Protein AF-A0A4Y3I2M3-F1 (afdb_monomer_lite)

pLDDT: mean 86.1, std 18.56, range [32.72, 97.88]

InterPro domains:
  IPR000917 Sulfatase, N-terminal [PF00884] (67-174)
  IPR017850 Alkaline-phosphatase-like, core domain superfamily [G3DSA:3.40.720.10] (65-179)
  IPR017850 Alkaline-phosphatase-like, core domain superfamily [SSF53649] (65-177)
  IPR024607 Sulfatase, conserved site [PS00149] (162-172)
  IPR024607 Sulfatase, conserved site [PS00523] (115-127)
  IPR050738 Sulfatase enzyme [PTHR42693] (57-174)

Radius of gyration: 24.12 Å; chains: 1; bounding box: 57×53×76 Å

Foldseek 3Di:
DDDDDDDDDDDDDPPPPDPPPPDDDPDDDDPVVVVVCVVCVVVVVVVVVVVVVVQVVVCVVVVNDGDDDDDDDDPPDDPLCFQDVVSVVVVVHDHPPSVVVSVVDPDDPDDDAQPDDQQRLLCQFQVDRVVVQVRNDFADPARVAFGAPPRHTPQNVCVVVVDDDDDDDDDRRDDDPHD

Organism: NCBI:txid1219070

Sequence (179 aa):
MLYQKQFTTGLIGMALAIPTLVVAKPIVQDAQYNILKVQHEEEWSKADKDLDKKLAEFKASNGGKAPNFLYILIDDIGFGDVGIPELNAVRGYKTPNINQFADEGMRMARMYTEPSCTPTRVAMMTGRHPVRNGMGDTAVDIAGFGLAAEEVTLAEIMSQAGYATTHIGKWHMGDIEEA

Secondary structure (DSSP, 8-state):
-----------------------PPPP---HHHHHHHHHHHHHHHHHHHHHHHHHHHHHHHTTTPPPP----PPTTPPTTSSS-HHHHHHHT---HHHHHHHHHS---SS----SSHHHHHHHHHHSS-GGGTT--SPP-SS-S-BS-TTSPPHHHHHHHTT------S---SBSSS--

Structure (mmCIF, N/CA/C/O backbone):
data_AF-A0A4Y3I2M3-F1
#
_entry.id   AF-A0A4Y3I2M3-F1
#
loop_
_atom_site.group_PDB
_atom_site.id
_atom_site.type_symbol
_atom_site.label_atom_id
_atom_site.label_alt_id
_atom_site.label_comp_id
_atom_site.label_asym_id
_atom_site.label_entity_id
_atom_site.label_seq_id
_atom_site.pdbx_PDB_ins_code
_atom_site.Cartn_x
_atom_site.Cartn_y
_atom_site.Cartn_z
_atom_site.occupancy
_atom_site.B_iso_or_equiv
_atom_site.auth_seq_id
_atom_site.auth_comp_id
_atom_site.auth_asym_id
_atom_site.auth_atom_id
_atom_site.pdbx_PDB_model_num
ATOM 1 N N . MET A 1 1 ? -29.227 -15.855 -49.088 1.00 38.66 1 MET A N 1
ATOM 2 C CA . MET A 1 1 ? -28.832 -17.262 -48.874 1.00 38.66 1 MET A CA 1
ATOM 3 C C . MET A 1 1 ? -29.297 -17.634 -47.473 1.00 38.66 1 MET A C 1
ATOM 5 O O . MET A 1 1 ? -28.732 -17.159 -46.500 1.00 38.66 1 MET A O 1
ATOM 9 N N . LEU A 1 2 ? -30.453 -18.294 -47.400 1.00 33.47 2 LEU A N 1
ATOM 10 C CA . LEU A 1 2 ? -31.186 -18.610 -46.171 1.00 33.47 2 LEU A CA 1
ATOM 11 C C . LEU A 1 2 ? -30.525 -19.803 -45.476 1.00 33.47 2 LEU A C 1
ATOM 13 O O . LEU A 1 2 ? -30.343 -20.839 -46.109 1.00 33.47 2 LEU A O 1
ATOM 17 N N . TYR A 1 3 ? -30.207 -19.675 -44.189 1.00 32.72 3 TYR A N 1
ATOM 18 C CA . TYR A 1 3 ? -29.807 -20.806 -43.358 1.00 32.72 3 TYR A CA 1
ATOM 19 C C . TYR A 1 3 ? -30.765 -20.907 -42.171 1.00 32.72 3 TYR A C 1
ATOM 21 O O . TYR A 1 3 ? -30.609 -20.230 -41.157 1.00 32.72 3 TYR A O 1
ATOM 29 N N . GLN A 1 4 ? -31.807 -21.724 -42.337 1.00 37.44 4 GLN A N 1
ATOM 30 C CA . GLN A 1 4 ? -32.635 -22.193 -41.232 1.00 37.44 4 GLN A CA 1
ATOM 31 C C . GLN A 1 4 ? -31.858 -23.275 -40.476 1.00 37.44 4 GLN A C 1
ATOM 33 O O . GLN A 1 4 ? -31.464 -24.279 -41.066 1.00 37.44 4 GLN A O 1
ATOM 38 N N . LYS A 1 5 ? -31.654 -23.086 -39.169 1.00 36.56 5 LYS A N 1
ATOM 39 C CA . LYS A 1 5 ? -31.192 -24.139 -38.259 1.00 36.56 5 LYS A CA 1
ATOM 40 C C . LYS A 1 5 ? -32.356 -24.565 -37.368 1.00 36.56 5 LYS A C 1
ATOM 42 O O . LYS A 1 5 ? -33.030 -23.734 -36.767 1.00 36.56 5 LYS A O 1
ATOM 47 N N . GLN A 1 6 ? -32.598 -25.870 -37.384 1.00 35.75 6 GLN A N 1
ATOM 48 C CA . GLN A 1 6 ? -33.678 -26.590 -36.723 1.00 35.75 6 GLN A CA 1
ATOM 49 C C . GLN A 1 6 ? -33.653 -26.398 -35.200 1.00 35.75 6 GLN A C 1
ATOM 51 O O . GLN A 1 6 ? -32.600 -26.476 -34.572 1.00 35.75 6 GLN A O 1
ATOM 56 N N . PHE A 1 7 ? -34.836 -26.194 -34.621 1.00 33.81 7 PHE A N 1
ATOM 57 C CA . PHE A 1 7 ? -35.083 -26.298 -33.187 1.00 33.81 7 PHE A CA 1
ATOM 58 C C . PHE A 1 7 ? -35.124 -27.780 -32.792 1.00 33.81 7 PHE A C 1
ATOM 60 O O . PHE A 1 7 ? -36.045 -28.499 -33.172 1.00 33.81 7 PHE A O 1
ATOM 67 N N . THR A 1 8 ? -34.146 -28.229 -32.010 1.00 36.62 8 THR A N 1
ATOM 68 C CA . THR A 1 8 ? -34.236 -29.465 -31.224 1.00 36.62 8 THR A CA 1
ATOM 69 C C . THR A 1 8 ? -34.519 -29.103 -29.774 1.00 36.62 8 THR A C 1
ATOM 71 O O . THR A 1 8 ? -33.697 -28.490 -29.096 1.00 36.62 8 THR A O 1
ATOM 74 N N . THR A 1 9 ? -35.708 -29.477 -29.317 1.00 35.66 9 THR A N 1
ATOM 75 C CA . THR A 1 9 ? -36.203 -29.369 -27.944 1.00 35.66 9 THR A CA 1
ATOM 76 C C . THR A 1 9 ? -35.403 -30.316 -27.042 1.00 35.66 9 THR A C 1
ATOM 78 O O . THR A 1 9 ? -35.647 -31.520 -27.026 1.00 35.66 9 THR A O 1
ATOM 81 N N . GLY A 1 10 ? -34.411 -29.789 -26.322 1.00 35.69 10 GLY A N 1
ATOM 82 C CA . GLY A 1 10 ? -33.676 -30.512 -25.281 1.00 35.69 10 GLY A CA 1
ATOM 83 C C . GLY A 1 10 ? -34.295 -30.253 -23.908 1.00 35.69 10 GLY A C 1
ATOM 84 O O . GLY A 1 10 ? -34.520 -29.100 -23.546 1.00 35.69 10 GLY A O 1
ATOM 85 N N . LEU A 1 11 ? -34.591 -31.321 -23.160 1.00 36.31 11 LEU A N 1
ATOM 86 C CA . LEU A 1 11 ? -35.089 -31.261 -21.785 1.00 36.31 11 LEU A CA 1
ATOM 87 C C . LEU A 1 11 ? -34.175 -30.392 -20.904 1.00 36.31 11 LEU A C 1
ATOM 89 O O . LEU A 1 11 ? -32.988 -30.675 -20.756 1.00 36.31 11 LEU A O 1
ATOM 93 N N . ILE A 1 12 ? -34.757 -29.374 -20.271 1.00 40.84 12 ILE A N 1
ATOM 94 C CA . ILE A 1 12 ? -34.108 -28.568 -19.235 1.00 40.84 12 ILE A CA 1
ATOM 95 C C . ILE A 1 12 ? -34.059 -29.413 -17.956 1.00 40.84 12 ILE A C 1
ATOM 97 O O . ILE A 1 12 ? -35.045 -29.531 -17.231 1.00 40.84 12 ILE A O 1
ATOM 101 N N . GLY A 1 13 ? -32.909 -30.033 -17.693 1.00 37.59 13 GLY A N 1
ATOM 102 C CA . GLY A 1 13 ? -32.577 -30.571 -16.379 1.00 37.59 13 GLY A CA 1
ATOM 103 C C . GLY A 1 13 ? -32.237 -29.417 -15.441 1.00 37.59 13 GLY A C 1
ATOM 104 O O . GLY A 1 13 ? -31.180 -28.805 -15.566 1.00 37.59 13 GLY A O 1
ATOM 105 N N . MET A 1 14 ? -33.146 -29.095 -14.522 1.00 40.22 14 MET A N 1
ATOM 106 C CA . MET A 1 14 ? -32.931 -28.099 -13.474 1.00 40.22 14 MET A CA 1
ATOM 107 C C . MET A 1 14 ? -31.939 -28.664 -12.447 1.00 40.22 14 MET A C 1
ATOM 109 O O . MET A 1 14 ? -32.326 -29.299 -11.468 1.00 40.22 14 MET A O 1
ATOM 113 N N . ALA A 1 15 ? -30.643 -28.481 -12.698 1.00 43.12 15 ALA A N 1
ATOM 114 C CA . ALA A 1 15 ? -29.607 -28.741 -11.710 1.00 43.12 15 ALA A CA 1
ATOM 115 C C . ALA A 1 15 ? -29.684 -27.644 -10.640 1.00 43.12 15 ALA A C 1
ATOM 117 O O . ALA A 1 15 ? -29.270 -26.507 -10.861 1.00 43.12 15 ALA A O 1
ATOM 118 N N . LEU A 1 16 ? -30.262 -27.979 -9.486 1.00 39.69 16 LEU A N 1
ATOM 119 C CA . LEU A 1 16 ? -30.154 -27.182 -8.268 1.00 39.69 16 LEU A CA 1
ATOM 120 C C . LEU A 1 16 ? -28.672 -27.119 -7.878 1.00 39.69 16 LEU A C 1
ATOM 122 O O . LEU A 1 16 ? -28.142 -28.043 -7.263 1.00 39.69 16 LEU A O 1
ATOM 126 N N . ALA A 1 17 ? -27.996 -26.043 -8.276 1.00 43.94 17 ALA A N 1
ATOM 127 C CA . ALA A 1 17 ? -26.671 -25.710 -7.783 1.00 43.94 17 ALA A CA 1
ATOM 128 C C . ALA A 1 17 ? -26.806 -25.354 -6.299 1.00 43.94 17 ALA A C 1
ATOM 130 O O . ALA A 1 17 ? -27.236 -24.259 -5.942 1.00 43.94 17 ALA A O 1
ATOM 131 N N . ILE A 1 18 ? -26.501 -26.313 -5.428 1.00 43.97 18 ILE A N 1
ATOM 132 C CA . ILE A 1 18 ? -26.323 -26.053 -4.003 1.00 43.97 18 ILE A CA 1
ATOM 133 C C . ILE A 1 18 ? -25.039 -25.222 -3.896 1.00 43.97 18 ILE A C 1
ATOM 135 O O . ILE A 1 18 ? -23.983 -25.729 -4.282 1.00 43.97 18 ILE A O 1
ATOM 139 N N . PRO A 1 19 ? -25.084 -23.967 -3.415 1.00 45.25 19 PRO A N 1
ATOM 140 C CA . PRO A 1 19 ? -23.866 -23.211 -3.189 1.00 45.25 19 PRO A CA 1
ATOM 141 C C . PRO A 1 19 ? -23.076 -23.930 -2.097 1.00 45.25 19 PRO A C 1
ATOM 143 O O . PRO A 1 19 ? -23.492 -23.993 -0.938 1.00 45.25 19 PRO A O 1
ATOM 146 N N . THR A 1 20 ? -21.942 -24.517 -2.468 1.00 47.72 20 THR A N 1
ATOM 147 C CA . THR A 1 20 ? -20.959 -24.989 -1.502 1.00 47.72 20 THR A CA 1
ATOM 148 C C . THR A 1 20 ? -20.436 -23.767 -0.765 1.00 47.72 20 THR A C 1
ATOM 150 O O . THR A 1 20 ? -19.654 -22.991 -1.312 1.00 47.72 20 THR A O 1
ATOM 153 N N . LEU A 1 21 ? -20.895 -23.578 0.470 1.00 47.06 21 LEU A N 1
ATOM 154 C CA . LEU A 1 21 ? -20.279 -22.667 1.425 1.00 47.06 21 LEU A CA 1
ATOM 155 C C . LEU A 1 21 ? -18.832 -23.124 1.627 1.00 47.06 21 LEU A C 1
ATOM 157 O O . LEU A 1 21 ? -18.563 -24.075 2.361 1.00 47.06 21 LEU A O 1
ATOM 161 N N . VAL A 1 22 ? -17.899 -22.470 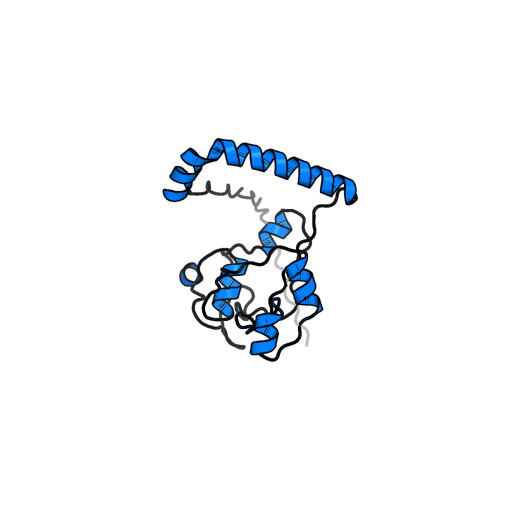0.937 1.00 54.28 22 VAL A N 1
ATOM 162 C CA . VAL A 1 22 ? -16.471 -22.613 1.208 1.00 54.28 22 VAL A CA 1
ATOM 163 C C . VAL A 1 22 ? -16.228 -21.946 2.555 1.00 54.28 22 VAL A C 1
ATOM 165 O O . VAL A 1 22 ? -16.130 -20.727 2.663 1.00 54.28 22 VAL A O 1
ATOM 168 N N . VAL A 1 23 ? -16.199 -22.750 3.614 1.00 56.22 23 VAL A N 1
ATOM 169 C CA . VAL A 1 23 ? -15.777 -22.285 4.934 1.00 56.22 23 VAL A CA 1
ATOM 170 C C . VAL A 1 23 ? -14.285 -21.989 4.835 1.00 56.22 23 VAL A C 1
ATOM 172 O O . VAL A 1 23 ? -13.486 -22.893 4.579 1.00 56.22 23 VAL A O 1
ATOM 175 N N . ALA A 1 24 ? -13.913 -20.718 4.998 1.00 68.62 24 ALA A N 1
ATOM 176 C CA . ALA A 1 24 ? -12.519 -20.306 5.031 1.00 68.62 24 ALA A CA 1
ATOM 177 C C . ALA A 1 24 ? -11.767 -21.139 6.079 1.00 68.62 24 ALA A C 1
ATOM 179 O O . ALA A 1 24 ? -12.209 -21.265 7.226 1.00 68.62 24 ALA A O 1
ATOM 180 N N . LYS A 1 25 ? -10.639 -21.738 5.683 1.00 80.00 25 LYS A N 1
ATOM 181 C CA . LYS A 1 25 ? -9.766 -22.425 6.639 1.00 80.00 25 LYS A CA 1
ATOM 182 C C . LYS A 1 25 ? -9.319 -21.412 7.702 1.00 80.00 25 LYS A C 1
ATOM 184 O O . LYS A 1 25 ? -9.058 -20.259 7.352 1.00 80.00 25 LYS A O 1
ATOM 189 N N . PRO A 1 26 ? -9.219 -21.816 8.979 1.00 83.25 26 PRO A N 1
ATOM 190 C CA . PRO A 1 26 ? -8.721 -20.926 10.017 1.00 83.25 26 PRO A CA 1
ATOM 191 C C . PRO A 1 26 ? -7.314 -20.442 9.656 1.00 83.25 26 PRO A C 1
ATOM 193 O O . PRO A 1 26 ? -6.520 -21.195 9.085 1.00 83.25 26 PRO A O 1
ATOM 196 N N . ILE A 1 27 ? -7.016 -19.185 9.991 1.00 83.06 27 ILE A N 1
ATOM 197 C CA . ILE A 1 27 ? -5.697 -18.597 9.750 1.00 83.06 27 ILE A CA 1
ATOM 198 C C . ILE A 1 27 ? -4.654 -19.429 10.499 1.00 83.06 27 ILE A C 1
ATOM 200 O O . ILE A 1 27 ? -4.732 -19.596 11.718 1.00 83.06 27 ILE A O 1
ATOM 204 N N . VAL A 1 28 ? -3.677 -19.949 9.760 1.00 87.19 28 VAL A N 1
ATOM 205 C CA . VAL A 1 28 ? -2.537 -20.661 10.335 1.00 87.19 28 VAL A CA 1
ATOM 206 C C . VAL A 1 28 ? -1.501 -19.622 10.738 1.00 87.19 28 VAL A C 1
ATOM 208 O O . VAL A 1 28 ? -0.875 -19.003 9.883 1.00 87.19 28 VAL A O 1
ATOM 211 N N . GLN A 1 29 ? -1.348 -19.424 12.042 1.00 89.94 29 GLN A N 1
ATOM 212 C CA . GLN A 1 29 ? -0.362 -18.508 12.602 1.00 89.94 29 GLN A CA 1
ATOM 213 C C . GLN A 1 29 ? 0.991 -19.206 12.755 1.00 89.94 29 GLN A C 1
ATOM 215 O O . GLN A 1 29 ? 1.048 -20.396 13.078 1.00 89.94 29 GLN A O 1
ATOM 220 N N . ASP A 1 30 ? 2.081 -18.473 12.545 1.00 90.62 30 ASP A N 1
ATOM 221 C CA . ASP A 1 30 ? 3.423 -19.006 12.762 1.00 90.62 30 ASP A CA 1
ATOM 222 C C . ASP A 1 30 ? 3.811 -19.030 14.256 1.00 90.62 30 ASP A C 1
ATOM 224 O O . ASP A 1 30 ? 3.088 -18.567 15.146 1.00 90.62 30 ASP A O 1
ATOM 228 N N . ALA A 1 31 ? 4.968 -19.621 14.561 1.00 93.94 31 ALA A N 1
ATOM 229 C CA . ALA A 1 31 ? 5.461 -19.706 15.933 1.00 93.94 31 ALA A CA 1
ATOM 230 C C . ALA A 1 31 ? 5.768 -18.325 16.539 1.00 93.94 31 ALA A C 1
ATOM 232 O O . ALA A 1 31 ? 5.563 -18.127 17.737 1.00 93.94 31 ALA A O 1
ATOM 233 N N . GLN A 1 32 ? 6.234 -17.372 15.726 1.00 94.00 32 GLN A N 1
ATOM 234 C CA . GLN A 1 32 ? 6.598 -16.035 16.186 1.00 94.00 32 GLN A CA 1
ATOM 235 C C . GLN A 1 32 ? 5.361 -15.249 16.626 1.00 94.00 32 GLN A C 1
ATOM 237 O O . GLN A 1 32 ? 5.381 -14.645 17.698 1.00 94.00 32 GLN A O 1
ATOM 242 N N . TYR A 1 33 ? 4.270 -15.318 15.863 1.00 93.12 33 TYR A N 1
ATOM 243 C CA . TYR A 1 33 ? 2.983 -14.748 16.242 1.00 93.12 33 TYR A CA 1
ATOM 244 C C . TYR A 1 33 ? 2.531 -15.270 17.606 1.00 93.12 33 TYR A C 1
ATOM 246 O O . TYR A 1 33 ? 2.158 -14.481 18.469 1.00 93.12 33 TYR A O 1
ATOM 254 N N . ASN A 1 34 ? 2.604 -16.585 17.836 1.00 93.94 34 ASN A N 1
ATOM 255 C CA . ASN A 1 34 ? 2.161 -17.176 19.102 1.00 93.94 34 ASN A CA 1
ATOM 256 C C . ASN A 1 34 ? 2.993 -16.682 20.296 1.00 93.94 34 ASN A C 1
ATOM 258 O O . ASN A 1 34 ? 2.435 -16.406 21.357 1.00 93.94 34 ASN A O 1
ATOM 262 N N . ILE A 1 35 ? 4.309 -16.527 20.120 1.00 96.12 35 ILE A N 1
ATOM 263 C CA . ILE A 1 35 ? 5.196 -15.965 21.148 1.00 96.12 35 ILE A CA 1
ATOM 264 C C . ILE A 1 35 ? 4.805 -14.516 21.458 1.00 96.12 35 ILE A C 1
ATOM 266 O O . ILE A 1 35 ? 4.618 -14.170 22.624 1.00 96.12 35 ILE A O 1
ATOM 270 N N . LEU A 1 36 ? 4.643 -13.685 20.426 1.00 96.50 36 LEU A N 1
ATOM 271 C CA . LEU A 1 36 ? 4.275 -12.277 20.591 1.00 96.50 36 LEU A CA 1
ATOM 272 C C . LEU A 1 36 ? 2.885 -12.121 21.204 1.00 96.50 36 LEU A C 1
ATOM 274 O O . LEU A 1 36 ? 2.681 -11.263 22.056 1.00 96.50 36 LEU A O 1
ATOM 278 N N . LYS A 1 37 ? 1.942 -12.984 20.824 1.00 94.56 37 LYS A N 1
ATOM 279 C CA . LYS A 1 37 ? 0.603 -13.003 21.401 1.00 94.56 37 LYS A CA 1
ATOM 280 C C . LYS A 1 37 ? 0.669 -13.235 22.909 1.00 94.56 37 LYS A C 1
ATOM 282 O O . LYS A 1 37 ? 0.126 -12.437 23.656 1.00 94.56 37 LYS A O 1
ATOM 287 N N . VAL A 1 38 ? 1.394 -14.253 23.374 1.00 95.81 38 VAL A N 1
ATOM 288 C CA . VAL A 1 38 ? 1.556 -14.497 24.821 1.00 95.81 38 VAL A CA 1
ATOM 289 C C . VAL A 1 38 ? 2.176 -13.291 25.540 1.00 95.81 38 VAL A C 1
ATOM 291 O O . VAL A 1 38 ? 1.825 -13.015 26.682 1.00 95.81 38 VAL A O 1
ATOM 294 N N . GLN A 1 39 ? 3.083 -12.565 24.883 1.00 97.25 39 GLN A N 1
ATOM 295 C CA . GLN A 1 39 ? 3.752 -11.397 25.462 1.00 97.25 39 GLN A CA 1
ATOM 296 C C . GLN A 1 39 ? 2.873 -10.138 25.507 1.00 97.25 39 GLN A C 1
ATOM 298 O O . GLN A 1 39 ? 3.028 -9.338 26.427 1.00 97.25 39 GLN A O 1
ATOM 303 N N . HIS A 1 40 ? 1.976 -9.952 24.533 1.00 97.44 40 HIS A N 1
ATOM 304 C CA . HIS A 1 40 ? 1.325 -8.662 24.279 1.00 97.44 40 HIS A CA 1
ATOM 305 C C . HIS A 1 40 ? -0.208 -8.713 24.165 1.00 97.44 40 HIS A C 1
ATOM 307 O O . HIS A 1 40 ? -0.826 -7.673 23.953 1.00 97.44 40 HIS A O 1
ATOM 313 N N . GLU A 1 41 ? -0.856 -9.873 24.310 1.00 96.06 41 GLU A N 1
ATOM 314 C CA . GLU A 1 41 ? -2.303 -10.031 24.071 1.00 96.06 41 GLU A CA 1
ATOM 315 C C . GLU A 1 41 ? -3.168 -9.065 24.892 1.00 96.06 41 GLU A C 1
ATOM 317 O O . GLU A 1 41 ? -4.111 -8.486 24.353 1.00 96.06 41 GLU A O 1
ATOM 322 N N . GLU A 1 42 ? -2.842 -8.834 26.166 1.00 96.44 42 GLU A N 1
ATOM 323 C CA . GLU A 1 42 ? -3.594 -7.888 27.001 1.00 96.44 42 GLU A CA 1
ATOM 324 C C . GLU A 1 42 ? -3.454 -6.439 26.512 1.00 96.44 42 GLU A C 1
ATOM 326 O O . GLU A 1 42 ? -4.437 -5.692 26.469 1.00 96.44 42 GLU A O 1
ATOM 331 N N . GLU A 1 43 ? -2.241 -6.046 26.114 1.00 96.62 43 GLU A N 1
ATOM 332 C CA . GLU A 1 43 ? -1.950 -4.718 25.570 1.00 96.62 43 GLU A CA 1
ATOM 333 C C . GLU A 1 43 ? -2.689 -4.506 24.247 1.00 96.62 43 GLU A C 1
ATOM 335 O O . GLU A 1 43 ? -3.386 -3.503 24.082 1.00 96.62 43 GLU A O 1
ATOM 340 N N . TRP A 1 44 ? -2.597 -5.476 23.336 1.00 95.75 44 TRP A N 1
ATOM 341 C CA . TRP A 1 44 ? -3.271 -5.436 22.041 1.00 95.75 44 TRP A CA 1
ATOM 342 C C . TRP A 1 44 ? -4.787 -5.410 22.202 1.00 95.75 44 TRP A C 1
ATOM 344 O O . TRP A 1 44 ? -5.442 -4.564 21.605 1.00 95.75 44 TRP A O 1
ATOM 354 N N . SER A 1 45 ? -5.351 -6.228 23.096 1.00 95.62 45 SER A N 1
ATOM 355 C CA . SER A 1 45 ? -6.796 -6.224 23.354 1.00 95.62 45 SER A CA 1
ATOM 356 C C . SER A 1 45 ? -7.296 -4.875 23.878 1.00 95.62 45 SER A C 1
ATOM 358 O O . SER A 1 45 ? -8.420 -4.457 23.584 1.00 95.62 45 SER A O 1
ATOM 360 N N . LYS A 1 46 ? -6.480 -4.172 24.671 1.00 96.19 46 LYS A N 1
ATOM 361 C CA . LYS A 1 46 ? -6.807 -2.816 25.116 1.00 96.19 46 LYS A CA 1
ATOM 362 C C . LYS A 1 46 ? -6.705 -1.816 23.962 1.00 96.19 46 LYS A C 1
ATOM 364 O O . LYS A 1 46 ? -7.614 -1.004 23.800 1.00 96.19 46 LYS A O 1
ATOM 369 N N . ALA A 1 47 ? -5.642 -1.894 23.164 1.00 95.69 47 ALA A N 1
ATOM 370 C CA . ALA A 1 47 ? -5.440 -1.026 22.009 1.00 95.69 47 ALA A CA 1
ATOM 371 C C . ALA A 1 47 ? -6.563 -1.176 20.968 1.00 95.69 47 ALA A C 1
ATOM 373 O O . ALA A 1 47 ? -7.044 -0.166 20.457 1.00 95.69 47 ALA A O 1
ATOM 374 N N . ASP A 1 48 ? -7.036 -2.401 20.726 1.00 96.19 48 ASP A N 1
ATOM 375 C CA . ASP A 1 48 ? -8.156 -2.688 19.826 1.00 96.19 48 ASP A CA 1
ATOM 376 C C . ASP A 1 48 ? -9.433 -1.974 20.285 1.00 96.19 48 ASP A C 1
ATOM 378 O O . ASP A 1 48 ? -10.080 -1.290 19.497 1.00 96.19 48 ASP A O 1
ATOM 382 N N . LYS A 1 49 ? -9.754 -2.022 21.586 1.00 96.88 49 LYS A N 1
ATOM 383 C CA . LYS A 1 49 ? -10.921 -1.312 22.144 1.00 96.88 49 LYS A CA 1
ATOM 384 C C . LYS A 1 49 ? -10.810 0.203 21.985 1.00 96.88 49 LYS A C 1
ATOM 386 O O . LYS A 1 49 ? -11.801 0.873 21.684 1.00 96.88 49 LYS A O 1
ATOM 391 N N . ASP A 1 50 ? -9.617 0.752 22.198 1.00 96.75 50 ASP A N 1
ATOM 392 C CA . ASP A 1 50 ? -9.367 2.183 22.026 1.00 96.75 50 ASP A CA 1
ATOM 393 C C . ASP A 1 50 ? -9.478 2.595 20.547 1.00 96.75 50 ASP A C 1
ATOM 395 O O . ASP A 1 50 ? -10.008 3.667 20.235 1.00 96.75 50 ASP A O 1
ATOM 399 N N . LEU A 1 51 ? -9.017 1.743 19.628 1.00 95.50 51 LEU A N 1
ATOM 400 C CA . LEU A 1 51 ? -9.132 1.952 18.188 1.00 95.50 51 LEU A CA 1
ATOM 401 C C . LEU A 1 51 ? -10.587 1.867 17.719 1.00 95.50 51 LEU A C 1
ATOM 403 O O . LEU A 1 51 ? -11.036 2.751 16.988 1.00 95.50 51 LEU A O 1
ATOM 407 N N . ASP A 1 52 ? -11.339 0.873 18.187 1.00 96.06 52 ASP A N 1
ATOM 408 C CA . ASP A 1 52 ? -12.763 0.710 17.888 1.00 96.06 52 ASP A CA 1
ATOM 409 C C . ASP A 1 52 ? -13.564 1.936 18.319 1.00 96.06 52 ASP A C 1
ATOM 411 O O . ASP A 1 52 ? -14.404 2.440 17.566 1.00 96.06 52 ASP A O 1
ATOM 415 N N . LYS A 1 53 ? -13.261 2.478 19.505 1.00 97.06 53 LYS A N 1
ATOM 416 C CA . LYS A 1 53 ? -13.873 3.717 19.987 1.00 97.06 53 LYS A CA 1
ATOM 417 C C . LYS A 1 53 ? -13.561 4.894 19.059 1.00 97.06 53 LYS A C 1
ATOM 419 O O . LYS A 1 53 ? -14.484 5.589 18.637 1.00 97.06 53 LYS A O 1
ATOM 424 N N . LYS A 1 54 ? -12.290 5.096 18.696 1.00 96.25 54 LYS A N 1
ATOM 425 C CA . LYS A 1 54 ? -11.882 6.168 17.767 1.00 96.25 54 LYS A CA 1
ATOM 426 C C . LYS A 1 54 ? -12.552 6.024 16.403 1.00 96.25 54 LYS A C 1
ATOM 428 O O . LYS A 1 54 ? -12.990 7.013 15.819 1.00 96.25 54 LYS A O 1
ATOM 433 N N . LEU A 1 55 ? -12.661 4.798 15.897 1.00 95.25 55 LEU A N 1
ATOM 434 C CA . LEU A 1 55 ? -13.321 4.520 14.628 1.00 95.25 55 LEU A CA 1
ATOM 435 C C . LEU A 1 55 ? -14.828 4.800 14.704 1.00 95.25 55 LEU A C 1
ATOM 437 O O . LEU A 1 55 ? -15.393 5.347 13.757 1.00 95.25 55 LEU A O 1
ATOM 441 N N . ALA A 1 56 ? -15.483 4.463 15.816 1.00 96.12 56 ALA A N 1
ATOM 442 C CA . ALA A 1 56 ? -16.892 4.778 16.038 1.00 96.12 56 ALA A CA 1
ATOM 443 C C . ALA A 1 56 ? -17.136 6.295 16.105 1.00 96.12 56 ALA A C 1
ATOM 445 O O . ALA A 1 56 ? -18.053 6.797 15.456 1.00 96.12 56 ALA A O 1
ATOM 446 N N . GLU A 1 57 ? -16.285 7.030 16.824 1.00 97.12 57 GLU A N 1
ATOM 447 C CA . GLU A 1 57 ? -16.329 8.495 16.898 1.00 97.12 57 GLU A CA 1
ATOM 448 C C . GLU A 1 57 ? -16.113 9.139 15.521 1.00 97.12 57 GLU A C 1
ATOM 450 O O . GLU A 1 57 ? -16.868 10.033 15.132 1.00 97.12 57 GLU A O 1
ATOM 455 N N . PHE A 1 58 ? -15.148 8.640 14.741 1.00 96.81 58 PHE A N 1
ATOM 456 C CA . PHE A 1 58 ? -14.923 9.085 13.365 1.00 96.81 58 PHE A CA 1
ATOM 457 C C . PHE A 1 58 ? -16.142 8.824 12.473 1.00 96.81 58 PHE A C 1
ATOM 459 O O . PHE A 1 58 ? -16.577 9.700 11.732 1.00 96.81 58 PHE A O 1
ATOM 466 N N . LYS A 1 59 ? -16.735 7.627 12.543 1.00 96.38 59 LYS A N 1
ATOM 467 C CA . LYS A 1 59 ? -17.941 7.312 11.763 1.00 96.38 59 LYS A CA 1
ATOM 468 C C . LYS A 1 59 ? -19.094 8.237 12.141 1.00 96.38 59 LYS A C 1
ATOM 470 O O . LYS A 1 59 ? -19.793 8.713 11.251 1.00 96.38 59 LYS A O 1
ATOM 475 N N . ALA A 1 60 ? -19.278 8.528 13.429 1.00 96.69 60 ALA A N 1
ATOM 476 C CA . ALA A 1 60 ? -20.312 9.449 13.892 1.00 96.69 60 ALA A CA 1
ATOM 477 C C . ALA A 1 60 ? -20.113 10.870 13.337 1.00 96.69 60 ALA A C 1
ATOM 479 O O . ALA A 1 60 ? -21.080 11.488 12.890 1.00 96.69 60 ALA A O 1
ATOM 480 N N . SER A 1 61 ? -18.873 11.369 13.296 1.00 96.94 61 SER A N 1
ATOM 481 C CA . SER A 1 61 ? -18.565 12.686 12.722 1.00 96.94 61 SER A CA 1
ATOM 482 C C . SER A 1 61 ? -18.585 12.709 11.187 1.00 96.94 61 SER A C 1
ATOM 484 O O . SER A 1 61 ? -18.806 13.763 10.595 1.00 96.94 61 SER A O 1
ATOM 486 N N . ASN A 1 62 ? -18.441 11.553 10.533 1.00 96.50 62 ASN A N 1
ATOM 487 C CA . ASN A 1 62 ? -18.431 11.392 9.077 1.00 96.50 62 ASN A CA 1
ATOM 488 C C . ASN A 1 62 ? -19.768 10.862 8.510 1.00 96.50 62 ASN A C 1
ATOM 490 O O . ASN A 1 62 ? -19.799 10.079 7.557 1.00 96.50 62 ASN A O 1
ATOM 494 N N . GLY A 1 63 ? -20.903 11.236 9.112 1.00 96.00 63 GLY A N 1
ATOM 495 C CA . GLY A 1 63 ? -22.238 10.874 8.609 1.00 96.00 63 GLY A CA 1
ATOM 496 C C . GLY A 1 63 ? -22.507 9.364 8.558 1.00 96.00 63 GLY A C 1
ATOM 497 O O . GLY A 1 63 ? -23.190 8.886 7.654 1.00 96.00 63 GLY A O 1
ATOM 498 N N . GLY A 1 64 ? -21.921 8.606 9.486 1.00 95.12 64 GLY A N 1
ATOM 499 C CA . GLY A 1 64 ? -22.007 7.146 9.570 1.00 95.12 64 GLY A CA 1
ATOM 500 C C . GLY A 1 64 ? -21.063 6.391 8.630 1.00 95.12 64 GLY A C 1
ATOM 501 O O . GLY A 1 64 ? -21.087 5.161 8.615 1.00 95.12 64 GLY A O 1
ATOM 502 N N . LYS A 1 65 ? -20.232 7.086 7.843 1.00 94.12 65 LYS A N 1
ATOM 503 C CA . LYS A 1 65 ? -19.380 6.470 6.816 1.00 94.12 65 LYS A CA 1
ATOM 504 C C . LYS A 1 65 ? -17.996 6.127 7.353 1.00 94.12 65 LYS A C 1
ATOM 506 O O . LYS A 1 65 ? -17.398 6.882 8.120 1.00 94.12 65 LYS A O 1
ATOM 511 N N . ALA A 1 66 ? -17.466 4.994 6.903 1.00 93.12 66 ALA A N 1
ATOM 512 C CA . ALA A 1 66 ? -16.100 4.585 7.202 1.00 93.12 66 ALA A CA 1
ATOM 513 C C . ALA A 1 66 ? -15.059 5.517 6.526 1.00 93.12 66 ALA A C 1
ATOM 515 O O . ALA A 1 66 ? -15.415 6.251 5.599 1.00 93.12 66 ALA A O 1
ATOM 516 N N . PRO A 1 67 ? -13.792 5.532 6.989 1.00 95.25 67 PRO A N 1
ATOM 517 C CA . PRO A 1 67 ? -12.731 6.341 6.384 1.00 95.25 67 PRO A CA 1
ATOM 518 C C . PRO A 1 67 ? -12.451 5.913 4.947 1.00 95.25 67 PRO A C 1
ATOM 520 O O . PRO A 1 67 ? -12.490 4.720 4.663 1.00 95.25 67 PRO A O 1
ATOM 523 N N . ASN A 1 68 ? -12.111 6.859 4.071 1.00 96.12 68 ASN A N 1
ATOM 524 C CA . ASN A 1 68 ? -11.641 6.552 2.720 1.00 96.12 68 ASN A CA 1
ATOM 525 C C . ASN A 1 68 ? -10.150 6.203 2.742 1.00 96.12 68 ASN A C 1
ATOM 527 O O . ASN A 1 68 ? -9.370 6.866 3.425 1.00 96.12 68 ASN A O 1
ATOM 531 N N . PHE A 1 69 ? -9.756 5.219 1.939 1.00 96.31 69 PHE A N 1
ATOM 532 C CA . PHE A 1 69 ? -8.357 4.854 1.744 1.00 96.31 69 PHE A CA 1
ATOM 533 C C . PHE A 1 69 ? -7.886 5.358 0.383 1.00 96.31 69 PHE A C 1
ATOM 535 O O . PHE A 1 69 ? -8.493 5.049 -0.640 1.00 96.31 69 P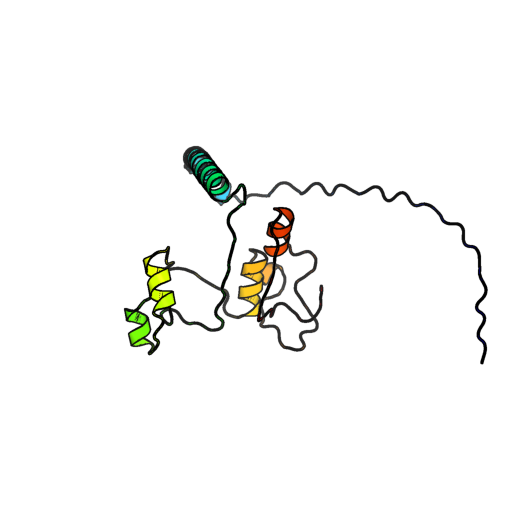HE A O 1
ATOM 542 N N . LEU A 1 70 ? -6.803 6.133 0.380 1.00 96.50 70 LEU A N 1
ATOM 543 C CA . LEU A 1 70 ? -6.137 6.603 -0.829 1.00 96.50 70 LEU A CA 1
ATOM 544 C C . LEU A 1 70 ? -4.685 6.134 -0.790 1.00 96.50 70 LEU A C 1
ATOM 546 O O . LEU A 1 70 ? -3.923 6.540 0.084 1.00 96.50 70 LEU A O 1
ATOM 550 N N . TYR A 1 71 ? -4.318 5.288 -1.747 1.00 95.00 71 TYR A N 1
ATOM 551 C CA . TYR A 1 71 ? -2.950 4.828 -1.933 1.00 95.00 71 TYR A CA 1
ATOM 552 C C . TYR A 1 71 ? -2.365 5.469 -3.190 1.00 95.00 71 TYR A C 1
ATOM 554 O O . TYR A 1 71 ? -2.933 5.352 -4.275 1.00 95.00 71 TYR A O 1
ATOM 562 N N . ILE A 1 72 ? -1.237 6.159 -3.033 1.00 95.56 72 ILE A N 1
ATOM 563 C CA . ILE A 1 72 ? -0.512 6.799 -4.130 1.00 95.56 72 ILE A CA 1
ATOM 564 C C . ILE A 1 72 ? 0.845 6.116 -4.243 1.00 95.56 72 ILE A C 1
ATOM 566 O O . ILE A 1 72 ? 1.670 6.211 -3.335 1.00 95.56 72 ILE A O 1
ATOM 570 N N . LEU A 1 73 ? 1.073 5.457 -5.376 1.00 94.75 73 LEU A N 1
ATOM 571 C CA . LEU A 1 73 ? 2.364 4.893 -5.742 1.00 94.75 73 LEU A CA 1
ATOM 572 C C . LEU A 1 73 ? 3.022 5.788 -6.791 1.00 94.75 73 LEU A C 1
ATOM 574 O O . LEU A 1 73 ? 2.476 5.969 -7.880 1.00 94.75 73 LEU A O 1
ATOM 578 N N . ILE A 1 74 ? 4.197 6.325 -6.466 1.00 94.56 74 ILE A N 1
ATOM 579 C CA . ILE A 1 74 ? 5.036 7.058 -7.417 1.00 94.56 74 ILE A CA 1
ATOM 580 C C . ILE A 1 74 ? 6.094 6.086 -7.940 1.00 94.56 74 ILE A C 1
ATOM 582 O O . ILE A 1 74 ? 6.840 5.506 -7.153 1.00 94.56 74 ILE A O 1
ATOM 586 N N . ASP A 1 75 ? 6.111 5.879 -9.254 1.00 94.81 75 ASP A N 1
ATOM 587 C CA . ASP A 1 75 ? 7.000 4.921 -9.918 1.00 94.81 75 ASP A CA 1
ATOM 588 C C . ASP A 1 75 ? 8.443 5.449 -9.951 1.00 94.81 75 ASP A C 1
ATOM 590 O O . ASP A 1 75 ? 8.655 6.643 -10.168 1.00 94.81 75 ASP A O 1
ATOM 594 N N . ASP A 1 76 ? 9.415 4.558 -9.743 1.00 93.06 76 ASP A N 1
ATOM 595 C CA . ASP A 1 76 ? 10.860 4.820 -9.841 1.00 93.06 76 ASP A CA 1
ATOM 596 C C . ASP A 1 76 ? 11.376 6.026 -9.027 1.00 93.06 76 ASP A C 1
ATOM 598 O O . ASP A 1 76 ? 12.258 6.771 -9.459 1.00 93.06 76 ASP A O 1
ATOM 602 N N . ILE A 1 77 ? 10.853 6.200 -7.808 1.00 93.19 77 ILE A N 1
ATOM 603 C CA . ILE A 1 77 ? 11.339 7.197 -6.844 1.00 93.19 77 ILE A CA 1
ATOM 604 C C . ILE A 1 77 ? 12.401 6.609 -5.914 1.00 93.19 77 ILE A C 1
ATOM 606 O O . ILE A 1 77 ? 12.197 5.582 -5.265 1.00 93.19 77 ILE A O 1
ATOM 610 N N . GLY A 1 78 ? 13.531 7.307 -5.806 1.00 91.94 78 GLY A N 1
ATOM 611 C CA . GLY A 1 78 ? 14.605 6.984 -4.881 1.00 91.94 78 GLY A CA 1
ATOM 612 C C . GLY A 1 78 ? 14.387 7.557 -3.480 1.00 91.94 78 GLY A C 1
ATOM 613 O O . GLY A 1 78 ? 13.666 8.535 -3.257 1.00 91.94 78 GLY A O 1
ATOM 614 N N . PHE A 1 79 ? 15.077 6.968 -2.502 1.00 92.62 79 PHE A N 1
ATOM 615 C CA . PHE A 1 79 ? 15.092 7.495 -1.141 1.00 92.62 79 PHE A CA 1
ATOM 616 C C . PHE A 1 79 ? 15.673 8.917 -1.109 1.00 92.62 79 PHE A C 1
ATOM 618 O O . PHE A 1 79 ? 16.797 9.155 -1.551 1.00 92.62 79 PHE A O 1
ATOM 625 N N . GLY A 1 80 ? 14.909 9.855 -0.545 1.00 92.75 80 GLY A N 1
ATOM 626 C CA . GLY A 1 80 ? 15.289 11.265 -0.447 1.00 92.75 80 GLY A CA 1
ATOM 627 C C . GLY A 1 80 ? 14.826 12.148 -1.609 1.00 92.75 80 GLY A C 1
ATOM 628 O O . GLY A 1 80 ? 14.981 13.366 -1.519 1.00 92.75 80 GLY A O 1
ATOM 629 N N . ASP A 1 81 ? 14.209 11.584 -2.652 1.00 94.88 81 ASP A N 1
ATOM 630 C CA . ASP A 1 81 ? 13.684 12.373 -3.777 1.00 94.88 81 ASP A CA 1
ATOM 631 C C . ASP A 1 81 ? 12.427 13.177 -3.397 1.00 94.88 81 ASP A C 1
ATOM 633 O O . ASP A 1 81 ? 12.184 14.247 -3.954 1.00 94.88 81 ASP A O 1
ATOM 637 N N . VAL A 1 82 ? 11.654 12.725 -2.397 1.00 94.69 82 VAL A N 1
ATOM 638 C CA . VAL A 1 82 ? 10.407 13.368 -1.934 1.00 94.69 82 VAL A CA 1
ATOM 639 C C . VAL A 1 82 ? 10.276 13.353 -0.403 1.00 94.69 82 VAL A C 1
ATOM 641 O O . VAL A 1 82 ? 10.827 12.476 0.261 1.00 94.69 82 VAL A O 1
ATOM 644 N N . GLY A 1 83 ? 9.534 14.311 0.160 1.00 93.06 83 GLY A N 1
ATOM 645 C CA . GLY A 1 83 ? 9.066 14.278 1.556 1.00 93.06 83 GLY A CA 1
ATOM 646 C C . GLY A 1 83 ? 10.097 14.624 2.635 1.00 93.06 83 GLY A C 1
ATOM 647 O O . GLY A 1 83 ? 9.791 14.499 3.819 1.00 93.06 83 GLY A O 1
ATOM 648 N N . ILE A 1 84 ? 11.324 15.005 2.259 1.00 94.06 84 ILE A N 1
ATOM 649 C CA . ILE A 1 84 ? 12.385 15.425 3.187 1.00 94.06 84 ILE A CA 1
ATOM 650 C C . ILE A 1 84 ? 13.135 16.598 2.541 1.00 94.06 84 ILE A C 1
ATOM 652 O O . ILE A 1 84 ? 13.960 16.356 1.651 1.00 94.06 84 ILE A O 1
ATOM 656 N N . PRO A 1 85 ? 12.870 17.856 2.943 1.00 94.12 85 PRO A N 1
ATOM 657 C CA . PRO A 1 85 ? 13.448 19.045 2.314 1.00 94.12 85 PRO A CA 1
ATOM 658 C C . PRO A 1 85 ? 14.974 19.006 2.163 1.00 94.12 85 PRO A C 1
ATOM 660 O O . PRO A 1 85 ? 15.500 19.386 1.116 1.00 94.12 85 PRO A O 1
ATOM 663 N N . GLU A 1 86 ? 15.689 18.500 3.168 1.00 94.31 86 GLU A N 1
ATOM 664 C CA . GLU A 1 86 ? 17.152 18.436 3.170 1.00 94.31 86 GLU A CA 1
ATOM 665 C C . GLU A 1 86 ? 17.674 17.456 2.114 1.00 94.31 86 GLU A C 1
ATOM 667 O O . GLU A 1 86 ? 18.607 17.776 1.378 1.00 94.31 86 GLU A O 1
ATOM 672 N N . LEU A 1 87 ? 17.054 16.277 1.992 1.00 95.25 87 LEU A N 1
ATOM 673 C CA . LEU A 1 87 ? 17.449 15.288 0.985 1.00 95.25 87 LEU A CA 1
ATOM 674 C C . LEU A 1 87 ? 16.998 15.706 -0.416 1.00 95.25 87 LEU A C 1
ATOM 676 O O . LEU A 1 87 ? 17.759 15.562 -1.368 1.00 95.25 87 LEU A O 1
ATOM 680 N N . ASN A 1 88 ? 15.813 16.305 -0.532 1.00 95.12 88 ASN A N 1
ATOM 681 C CA . ASN A 1 88 ? 15.313 16.891 -1.773 1.00 95.12 88 ASN A CA 1
ATOM 682 C C . ASN A 1 88 ? 16.315 17.890 -2.357 1.00 95.12 88 ASN A C 1
ATOM 684 O O . ASN A 1 88 ? 16.628 17.813 -3.544 1.00 95.12 88 ASN A O 1
ATOM 688 N N . ALA A 1 89 ? 16.866 18.779 -1.524 1.00 94.56 89 ALA A N 1
ATOM 689 C CA . ALA A 1 89 ? 17.863 19.756 -1.949 1.00 94.56 89 ALA A CA 1
ATOM 690 C C . ALA A 1 89 ? 19.143 19.093 -2.487 1.00 94.56 89 ALA A C 1
ATOM 692 O O . ALA A 1 89 ? 19.657 19.521 -3.518 1.00 94.56 89 ALA A O 1
ATOM 693 N N . VAL A 1 90 ? 19.621 18.021 -1.841 1.00 95.44 90 VAL A N 1
ATOM 694 C CA . VAL A 1 90 ? 20.783 17.237 -2.308 1.00 95.44 90 VAL A CA 1
ATOM 695 C C . VAL A 1 90 ? 20.494 16.548 -3.643 1.00 95.44 90 VAL A C 1
ATOM 697 O O . VAL A 1 90 ? 21.370 16.460 -4.501 1.00 95.44 90 VAL A O 1
ATOM 700 N N . ARG A 1 91 ? 19.263 16.065 -3.830 1.00 95.25 91 ARG A N 1
ATOM 701 C CA . ARG A 1 91 ? 18.818 15.346 -5.031 1.00 95.25 91 ARG A CA 1
ATOM 702 C C . ARG A 1 91 ? 18.374 16.274 -6.170 1.00 95.25 91 ARG A C 1
ATOM 704 O O . ARG A 1 91 ? 18.231 15.819 -7.299 1.00 95.25 91 ARG A O 1
ATOM 711 N N . GLY A 1 92 ? 18.197 17.568 -5.897 1.00 95.12 92 GLY A N 1
ATOM 712 C CA . GLY A 1 92 ? 17.773 18.578 -6.870 1.00 95.12 92 GLY A CA 1
ATOM 713 C C . GLY A 1 92 ? 16.256 18.684 -7.076 1.00 95.12 92 GLY A C 1
ATOM 714 O O . GLY A 1 92 ? 15.820 19.319 -8.035 1.00 95.12 92 GLY A O 1
ATOM 715 N N . TYR A 1 93 ? 15.444 18.103 -6.188 1.00 95.25 93 TYR A N 1
ATOM 716 C CA . TYR A 1 93 ? 13.981 18.124 -6.274 1.00 95.25 93 TYR A CA 1
ATOM 717 C C . TYR A 1 93 ? 13.354 19.190 -5.366 1.00 95.25 93 TYR A C 1
ATOM 719 O O . TYR A 1 93 ? 13.927 19.611 -4.361 1.00 95.25 93 TYR A O 1
ATOM 727 N N . LYS A 1 94 ? 12.136 19.625 -5.710 1.00 95.69 94 LYS A N 1
ATOM 728 C CA . LYS A 1 94 ? 11.290 20.476 -4.860 1.00 95.69 94 LYS A CA 1
ATOM 729 C C . LYS A 1 94 ? 9.894 19.873 -4.779 1.00 95.69 94 LYS A C 1
ATOM 731 O O . LYS A 1 94 ? 9.180 19.867 -5.777 1.00 95.69 94 LYS A O 1
ATOM 736 N N . THR A 1 95 ? 9.497 19.407 -3.595 1.00 96.62 95 THR A N 1
ATOM 737 C CA . THR A 1 95 ? 8.188 18.764 -3.381 1.00 96.62 95 THR A CA 1
ATOM 738 C C . THR A 1 95 ? 7.392 19.400 -2.231 1.00 96.62 95 THR A C 1
ATOM 740 O O . THR A 1 95 ? 7.034 18.718 -1.278 1.00 96.62 95 THR A O 1
ATOM 743 N N . PRO A 1 96 ? 7.078 20.713 -2.284 1.00 96.50 96 PRO A N 1
ATOM 744 C CA . PRO A 1 96 ? 6.527 21.448 -1.137 1.00 96.50 96 PRO A CA 1
ATOM 745 C C . PRO A 1 96 ? 5.259 20.817 -0.540 1.00 96.50 96 PRO A C 1
ATOM 747 O O . PRO A 1 96 ? 5.172 20.685 0.675 1.00 96.50 96 PRO A O 1
ATOM 750 N N . ASN A 1 97 ? 4.329 20.344 -1.376 1.00 97.62 97 ASN A N 1
ATOM 751 C CA . ASN A 1 97 ? 3.095 19.707 -0.900 1.00 97.62 97 ASN A CA 1
ATOM 752 C C . ASN A 1 97 ? 3.354 18.343 -0.231 1.00 97.62 97 ASN A C 1
ATOM 754 O O . ASN A 1 97 ? 2.709 18.012 0.757 1.00 97.62 97 ASN A O 1
ATOM 758 N N . ILE A 1 98 ? 4.299 17.550 -0.754 1.00 96.44 98 ILE A N 1
ATOM 759 C CA . ILE A 1 98 ? 4.643 16.237 -0.181 1.00 96.44 98 ILE A CA 1
ATOM 760 C C . ILE A 1 98 ? 5.440 16.421 1.113 1.00 96.44 98 ILE A C 1
ATOM 762 O O . ILE A 1 98 ? 5.229 15.680 2.065 1.00 96.44 98 ILE A O 1
ATOM 766 N N . ASN A 1 99 ? 6.313 17.429 1.168 1.00 96.38 99 ASN A N 1
ATOM 767 C CA . ASN A 1 99 ? 7.042 17.793 2.380 1.00 96.38 99 ASN A CA 1
ATOM 768 C C . ASN A 1 99 ? 6.072 18.197 3.495 1.00 96.38 99 ASN A C 1
ATOM 770 O O . ASN A 1 99 ? 6.136 17.629 4.577 1.00 96.38 99 ASN A O 1
ATOM 774 N N . GLN A 1 100 ? 5.110 19.080 3.202 1.00 97.31 100 GLN A N 1
ATOM 775 C CA . GLN A 1 100 ? 4.079 19.450 4.172 1.00 97.31 100 GLN A CA 1
ATOM 776 C C . GLN A 1 100 ? 3.281 18.228 4.654 1.00 97.31 100 GLN A C 1
ATOM 778 O O . GLN A 1 100 ? 3.102 18.042 5.853 1.00 97.31 100 GLN A O 1
ATOM 783 N N . PHE A 1 101 ? 2.843 17.361 3.736 1.00 96.19 101 PHE A N 1
ATOM 784 C CA . PHE A 1 101 ? 2.117 16.143 4.101 1.00 96.19 101 PHE A CA 1
ATOM 785 C C . PHE A 1 101 ? 2.953 15.198 4.982 1.00 96.19 101 PHE A C 1
ATOM 787 O O . PHE A 1 101 ? 2.426 14.569 5.898 1.00 96.19 101 PHE A O 1
ATOM 794 N N . ALA A 1 102 ? 4.259 15.102 4.725 1.00 94.88 102 ALA A N 1
ATOM 795 C CA . ALA A 1 102 ? 5.174 14.304 5.532 1.00 94.88 102 ALA A CA 1
ATOM 796 C C . ALA A 1 102 ? 5.390 14.885 6.941 1.00 94.88 102 ALA A C 1
ATOM 798 O O . ALA A 1 102 ? 5.570 14.104 7.874 1.00 94.88 102 ALA A O 1
ATOM 799 N N . ASP A 1 103 ? 5.346 16.213 7.094 1.00 94.75 103 ASP A N 1
ATOM 800 C CA . ASP A 1 103 ? 5.470 16.909 8.384 1.00 94.75 103 ASP A CA 1
ATOM 801 C C . ASP A 1 103 ? 4.186 16.822 9.226 1.00 94.75 103 ASP A C 1
ATOM 803 O O . ASP A 1 103 ? 4.244 16.733 10.452 1.00 94.75 103 ASP A O 1
ATOM 807 N N . GLU A 1 104 ? 3.021 16.830 8.577 1.00 97.19 104 GLU A N 1
ATOM 808 C CA . GLU A 1 104 ? 1.712 16.704 9.234 1.00 97.19 104 GLU A CA 1
ATOM 809 C C . GLU A 1 104 ? 1.349 15.245 9.569 1.00 97.19 104 GLU A C 1
ATOM 811 O O . GLU A 1 104 ? 0.459 14.989 10.384 1.00 97.19 104 GLU A O 1
ATOM 816 N N . GLY A 1 105 ? 2.022 14.284 8.932 1.00 94.94 105 GLY A N 1
ATOM 817 C CA . GLY A 1 105 ? 1.718 12.861 9.009 1.00 94.94 105 GLY A CA 1
ATOM 818 C C . GLY A 1 105 ? 2.822 12.005 9.626 1.00 94.94 105 GLY A C 1
ATOM 819 O O . GLY A 1 105 ? 3.740 12.463 10.301 1.00 94.94 105 GLY A O 1
ATOM 820 N N . MET A 1 106 ? 2.721 10.697 9.384 1.00 94.50 106 MET A N 1
ATOM 821 C CA . MET A 1 106 ? 3.767 9.743 9.745 1.00 94.50 106 MET A CA 1
ATOM 822 C C . MET A 1 106 ? 4.672 9.481 8.541 1.00 94.50 106 MET A C 1
ATOM 824 O O . MET A 1 106 ? 4.216 8.995 7.506 1.00 94.50 106 MET A O 1
ATOM 828 N N . ARG A 1 107 ? 5.976 9.718 8.704 1.00 91.50 107 ARG A N 1
ATOM 829 C CA . ARG A 1 107 ? 7.005 9.358 7.720 1.00 91.50 107 ARG A CA 1
ATOM 830 C C . ARG A 1 107 ? 7.758 8.102 8.152 1.00 91.50 107 ARG A C 1
ATOM 832 O O . ARG A 1 107 ? 8.288 8.027 9.258 1.00 91.50 107 ARG A O 1
ATOM 839 N N . MET A 1 108 ? 7.876 7.133 7.249 1.00 93.31 108 MET A N 1
ATOM 840 C CA . MET A 1 108 ? 8.638 5.906 7.488 1.00 93.31 108 MET A CA 1
ATOM 841 C C . MET A 1 108 ? 10.070 6.056 6.967 1.00 93.31 108 MET A C 1
ATOM 843 O O . MET A 1 108 ? 10.299 6.093 5.764 1.00 93.31 108 MET A O 1
ATOM 847 N N . ALA A 1 109 ? 11.055 6.105 7.868 1.00 90.06 109 ALA A N 1
ATOM 848 C CA . ALA A 1 109 ? 12.474 6.120 7.484 1.00 90.06 109 ALA A CA 1
ATOM 849 C C . ALA A 1 109 ? 12.994 4.745 7.017 1.00 90.06 109 ALA A C 1
ATOM 851 O O . ALA A 1 109 ? 14.073 4.654 6.440 1.00 90.06 109 ALA A O 1
ATOM 852 N N . ARG A 1 110 ? 12.245 3.674 7.308 1.00 93.38 110 ARG A N 1
ATOM 853 C CA . ARG A 1 110 ? 12.574 2.282 6.979 1.00 93.38 110 ARG A CA 1
ATOM 854 C C . ARG A 1 110 ? 11.348 1.599 6.377 1.00 93.38 110 ARG A C 1
ATOM 856 O O . ARG A 1 110 ? 10.646 0.872 7.070 1.00 93.38 110 ARG A O 1
ATOM 863 N N . MET A 1 111 ? 11.081 1.895 5.111 1.00 93.62 111 MET A N 1
ATOM 864 C CA . MET A 1 111 ? 10.073 1.225 4.290 1.00 93.62 111 MET A CA 1
ATOM 865 C C . MET A 1 111 ? 10.801 0.553 3.126 1.00 93.62 111 MET A C 1
ATOM 867 O O . MET A 1 111 ? 11.687 1.162 2.530 1.00 93.62 111 MET A O 1
ATOM 871 N N . TYR A 1 112 ? 10.478 -0.711 2.866 1.00 95.12 112 TYR A N 1
ATOM 872 C CA . TYR A 1 112 ? 11.169 -1.539 1.883 1.00 95.12 112 TYR A CA 1
ATOM 873 C C . TYR A 1 112 ? 10.189 -2.008 0.813 1.00 95.12 112 TYR A C 1
ATOM 875 O O . TYR A 1 112 ? 9.017 -2.256 1.102 1.00 95.12 112 TYR A O 1
ATOM 883 N N . THR A 1 113 ? 10.694 -2.143 -0.408 1.00 95.00 113 THR A N 1
ATOM 884 C CA . THR A 1 113 ? 9.975 -2.681 -1.564 1.00 95.00 113 THR A CA 1
ATOM 885 C C . THR A 1 113 ? 10.758 -3.842 -2.159 1.00 95.00 113 THR A C 1
ATOM 887 O O . THR A 1 113 ? 11.908 -4.096 -1.794 1.00 95.00 113 THR A O 1
ATOM 890 N N . GLU A 1 114 ? 10.135 -4.534 -3.101 1.00 95.31 114 GLU A N 1
ATOM 891 C CA . GLU A 1 114 ? 10.830 -5.491 -3.952 1.00 95.31 114 GLU A CA 1
ATOM 892 C C . GLU A 1 114 ? 11.685 -4.735 -4.996 1.00 95.31 114 GLU A C 1
ATOM 894 O O . GLU A 1 114 ? 11.475 -3.538 -5.227 1.00 95.31 114 GLU A O 1
ATOM 899 N N . PRO A 1 115 ? 12.677 -5.383 -5.631 1.00 90.88 115 PRO A N 1
ATOM 900 C CA . PRO A 1 115 ? 13.674 -4.682 -6.446 1.00 90.88 115 PRO A CA 1
ATOM 901 C C . PRO A 1 115 ? 13.156 -4.139 -7.787 1.00 90.88 115 PRO A C 1
ATOM 903 O O . PRO A 1 115 ? 13.900 -3.450 -8.481 1.00 90.88 115 PRO A O 1
ATOM 906 N N . SER A 1 116 ? 11.920 -4.449 -8.191 1.00 92.44 116 SER A N 1
ATOM 907 C CA . SER A 1 116 ? 11.338 -3.951 -9.444 1.00 92.44 116 SER A CA 1
ATOM 908 C C . SER A 1 116 ? 9.820 -3.735 -9.360 1.00 92.44 116 SER A C 1
ATOM 910 O O . SER A 1 116 ? 9.178 -4.048 -8.351 1.00 92.44 116 SER A O 1
ATOM 912 N N . CYS A 1 117 ? 9.247 -3.155 -10.422 1.00 93.31 117 CYS A N 1
ATOM 913 C CA . CYS A 1 117 ? 7.852 -2.716 -10.484 1.00 93.31 117 CYS A CA 1
ATOM 914 C C . CYS A 1 117 ? 6.848 -3.847 -10.213 1.00 93.31 117 CYS A C 1
ATOM 916 O O . CYS A 1 117 ? 6.053 -3.747 -9.281 1.00 93.31 117 CYS A O 1
ATOM 918 N N . THR A 1 118 ? 6.874 -4.910 -11.022 1.00 94.62 118 THR A N 1
ATOM 919 C CA . THR A 1 118 ? 5.939 -6.043 -10.929 1.00 94.62 118 THR A CA 1
ATOM 920 C C . THR A 1 118 ? 5.954 -6.717 -9.558 1.00 94.62 118 THR A C 1
ATOM 922 O O . THR A 1 118 ? 4.899 -6.733 -8.923 1.00 94.62 118 THR A O 1
ATOM 925 N N . PRO A 1 119 ? 7.098 -7.190 -9.027 1.00 95.25 119 PRO A N 1
ATOM 926 C CA . PRO A 1 119 ? 7.122 -7.820 -7.713 1.00 95.25 119 PRO A CA 1
ATOM 927 C C . PRO A 1 119 ? 6.678 -6.862 -6.598 1.00 95.25 119 PRO A C 1
ATOM 929 O O . PRO A 1 119 ? 5.941 -7.278 -5.708 1.00 95.25 119 PRO A O 1
ATOM 932 N N . THR A 1 120 ? 7.015 -5.565 -6.662 1.00 95.56 120 THR A N 1
ATOM 933 C CA . THR A 1 120 ? 6.553 -4.587 -5.655 1.00 95.56 120 THR A CA 1
ATOM 934 C C . THR A 1 120 ? 5.036 -4.438 -5.671 1.00 95.56 120 THR A C 1
ATOM 936 O O . THR A 1 120 ? 4.396 -4.417 -4.620 1.00 95.56 120 THR A O 1
ATOM 939 N N . ARG A 1 121 ? 4.446 -4.343 -6.866 1.00 95.75 121 ARG A N 1
ATOM 940 C CA . ARG A 1 121 ? 2.999 -4.171 -7.045 1.00 95.75 121 ARG A CA 1
ATOM 941 C C . ARG A 1 121 ? 2.240 -5.415 -6.611 1.00 95.75 121 ARG A C 1
ATOM 943 O O . ARG A 1 121 ? 1.272 -5.290 -5.871 1.00 95.75 121 ARG A O 1
ATOM 950 N N . VAL A 1 122 ? 2.725 -6.599 -6.980 1.00 95.38 122 VAL A N 1
ATOM 951 C CA . VAL A 1 122 ? 2.130 -7.868 -6.545 1.00 95.38 122 VAL A CA 1
ATOM 952 C C . VAL A 1 122 ? 2.206 -8.009 -5.030 1.00 95.38 122 VAL A C 1
ATOM 954 O O . VAL A 1 122 ? 1.185 -8.279 -4.405 1.00 95.38 122 VAL A O 1
ATOM 957 N N . ALA A 1 123 ? 3.368 -7.748 -4.423 1.00 95.94 123 ALA A N 1
ATOM 958 C CA . ALA A 1 123 ? 3.521 -7.815 -2.973 1.00 95.94 123 ALA A CA 1
ATOM 959 C C . ALA A 1 123 ? 2.581 -6.851 -2.238 1.00 95.94 123 ALA A C 1
ATOM 961 O O . ALA A 1 123 ? 1.976 -7.227 -1.236 1.00 95.94 123 ALA A O 1
ATOM 962 N N . MET A 1 124 ? 2.415 -5.627 -2.751 1.00 95.56 124 MET A N 1
ATOM 963 C CA . MET A 1 124 ? 1.479 -4.648 -2.194 1.00 95.56 124 MET A CA 1
ATOM 964 C C . MET A 1 124 ? 0.020 -5.104 -2.329 1.00 95.56 124 MET A C 1
ATOM 966 O O . MET A 1 124 ? -0.766 -4.939 -1.399 1.00 95.56 124 MET A O 1
ATOM 970 N N . MET A 1 125 ? -0.350 -5.667 -3.480 1.00 95.50 125 MET A N 1
ATOM 971 C CA . MET A 1 125 ? -1.734 -6.041 -3.761 1.00 95.50 125 MET A CA 1
ATOM 972 C C . MET A 1 125 ? -2.165 -7.306 -3.029 1.00 95.50 125 MET A C 1
ATOM 974 O O . MET A 1 125 ? -3.312 -7.367 -2.607 1.00 95.50 125 MET A O 1
ATOM 978 N N . THR A 1 126 ? -1.283 -8.288 -2.844 1.00 95.75 126 THR A N 1
ATOM 979 C CA . THR A 1 126 ? -1.632 -9.582 -2.227 1.00 95.75 126 THR A CA 1
ATOM 980 C C . THR A 1 126 ? -1.141 -9.728 -0.785 1.00 95.75 126 THR A C 1
ATOM 982 O O . THR A 1 126 ? -1.523 -10.666 -0.086 1.00 95.75 126 THR A O 1
ATOM 985 N N . GLY A 1 127 ? -0.249 -8.842 -0.326 1.00 95.12 127 GLY A N 1
ATOM 986 C CA . GLY A 1 127 ? 0.420 -8.971 0.971 1.00 95.12 127 GLY A CA 1
ATOM 987 C C . GLY A 1 127 ? 1.372 -10.172 1.056 1.00 95.12 127 GLY A C 1
ATOM 988 O O . GLY A 1 127 ? 1.705 -10.618 2.155 1.00 95.12 127 GLY A O 1
ATOM 989 N N . ARG A 1 128 ? 1.789 -10.740 -0.084 1.00 94.00 128 ARG A N 1
ATOM 990 C CA . ARG A 1 128 ? 2.611 -11.957 -0.163 1.00 94.00 128 ARG A CA 1
ATOM 991 C C . ARG A 1 128 ? 3.907 -11.695 -0.914 1.00 94.00 128 ARG A C 1
ATOM 993 O O . ARG A 1 128 ? 3.940 -10.941 -1.879 1.00 94.00 128 ARG A O 1
ATOM 1000 N N . HIS A 1 129 ? 4.977 -12.379 -0.510 1.00 94.69 129 HIS A N 1
ATOM 1001 C CA . HIS A 1 129 ? 6.227 -12.326 -1.263 1.00 94.69 129 HIS A CA 1
ATOM 1002 C C . HIS A 1 129 ? 6.024 -12.844 -2.698 1.00 94.69 129 HIS A C 1
ATOM 1004 O O . HIS A 1 129 ? 5.470 -13.938 -2.849 1.00 94.69 129 HIS A O 1
ATOM 1010 N N . PRO A 1 130 ? 6.533 -12.148 -3.730 1.00 93.94 130 PRO A N 1
ATOM 1011 C CA . PRO A 1 130 ? 6.275 -12.489 -5.136 1.00 93.94 130 PRO A CA 1
ATOM 1012 C C . PRO A 1 130 ? 6.770 -13.879 -5.545 1.00 93.94 130 PRO A C 1
ATOM 1014 O O . PRO A 1 130 ? 6.206 -14.531 -6.417 1.00 93.94 130 PRO A O 1
ATOM 1017 N N . VAL A 1 131 ? 7.785 -14.408 -4.855 1.00 93.44 131 VAL A N 1
ATOM 1018 C CA . VAL A 1 131 ? 8.246 -15.793 -5.054 1.00 93.44 131 VAL A CA 1
ATOM 1019 C C . VAL A 1 131 ? 7.135 -16.833 -4.828 1.00 93.44 131 VAL A C 1
ATOM 1021 O O . VAL A 1 131 ? 7.209 -17.934 -5.363 1.00 93.44 131 VAL A O 1
ATOM 1024 N N . ARG A 1 132 ? 6.090 -16.507 -4.053 1.00 92.38 132 ARG A N 1
ATOM 1025 C CA . ARG A 1 132 ? 4.970 -17.417 -3.765 1.00 92.38 132 ARG A CA 1
ATOM 1026 C C . ARG A 1 132 ? 3.954 -17.519 -4.898 1.00 92.38 132 ARG A C 1
ATOM 1028 O O . ARG A 1 132 ? 3.225 -18.502 -4.921 1.00 92.38 132 ARG A O 1
ATOM 1035 N N . ASN A 1 133 ? 3.905 -16.532 -5.787 1.00 88.69 133 ASN A N 1
ATOM 1036 C CA . ASN A 1 133 ? 2.971 -16.482 -6.913 1.00 88.69 133 ASN A CA 1
ATOM 1037 C C . ASN A 1 133 ? 3.685 -16.378 -8.272 1.00 88.69 133 ASN A C 1
ATOM 1039 O O . ASN A 1 133 ? 3.047 -16.129 -9.284 1.00 88.69 133 ASN A O 1
ATOM 1043 N N . GLY A 1 134 ? 5.006 -16.587 -8.306 1.00 89.69 134 GLY A N 1
ATOM 1044 C CA . GLY A 1 134 ? 5.789 -16.638 -9.544 1.00 89.69 134 GLY A CA 1
ATOM 1045 C C . GLY A 1 134 ? 6.087 -15.278 -10.183 1.00 89.69 134 GLY A C 1
ATOM 1046 O O . GLY A 1 134 ? 6.725 -15.235 -11.229 1.00 89.69 134 GLY A O 1
ATOM 1047 N N . MET A 1 135 ? 5.705 -14.165 -9.552 1.00 90.38 135 MET A N 1
ATOM 1048 C CA . MET A 1 135 ? 5.826 -12.811 -10.112 1.00 90.38 135 MET A CA 1
ATOM 1049 C C . MET A 1 135 ? 7.148 -12.127 -9.724 1.00 90.38 135 MET A C 1
ATOM 1051 O O . MET A 1 135 ? 7.162 -10.997 -9.238 1.00 90.38 135 MET A O 1
ATOM 1055 N N . GLY A 1 136 ? 8.270 -12.837 -9.879 1.00 87.12 136 GLY A N 1
ATOM 1056 C CA . GLY A 1 136 ? 9.601 -12.348 -9.485 1.00 87.12 136 GLY A CA 1
ATOM 1057 C C . GLY A 1 136 ? 10.248 -11.382 -10.482 1.00 87.12 136 GLY A C 1
ATOM 1058 O O . GLY A 1 136 ? 11.043 -10.530 -10.084 1.00 87.12 136 GLY A O 1
ATOM 1059 N N . ASP A 1 137 ? 9.881 -11.490 -11.757 1.00 86.56 137 ASP A N 1
ATOM 1060 C CA . ASP A 1 137 ? 10.443 -10.690 -12.841 1.00 86.56 137 ASP A CA 1
ATOM 1061 C C . ASP A 1 137 ? 9.509 -9.550 -13.254 1.00 86.56 137 ASP A C 1
ATOM 1063 O O . ASP A 1 137 ? 8.307 -9.544 -12.981 1.00 86.56 137 ASP A O 1
ATOM 1067 N N . THR A 1 138 ? 10.076 -8.546 -13.921 1.00 85.75 138 THR A N 1
ATOM 1068 C CA . THR A 1 138 ? 9.298 -7.421 -14.446 1.00 85.75 138 THR A CA 1
ATOM 1069 C C . THR A 1 138 ? 8.455 -7.882 -15.633 1.00 85.75 138 THR A C 1
ATOM 1071 O O . THR A 1 138 ? 8.995 -8.362 -16.627 1.00 85.75 138 THR A O 1
ATOM 1074 N N . ALA A 1 139 ? 7.136 -7.706 -15.548 1.00 83.19 139 ALA A N 1
ATOM 1075 C CA . ALA A 1 139 ? 6.236 -7.928 -16.673 1.00 83.19 139 ALA A CA 1
ATOM 1076 C C . ALA A 1 139 ? 6.527 -6.920 -17.801 1.00 83.19 139 ALA A C 1
ATOM 1078 O O . ALA A 1 139 ? 7.080 -5.845 -17.576 1.00 83.19 139 ALA A O 1
ATOM 1079 N N . VAL A 1 140 ? 6.158 -7.245 -19.032 1.00 81.50 140 VAL A N 1
ATOM 1080 C CA . VAL A 1 140 ? 6.316 -6.358 -20.196 1.00 81.50 140 VAL A CA 1
ATOM 1081 C C . VAL A 1 140 ? 4.971 -6.203 -20.900 1.00 81.50 140 VAL A C 1
ATOM 1083 O O . VAL A 1 140 ? 4.026 -6.908 -20.561 1.00 81.50 140 VAL A O 1
ATOM 1086 N N . ASP A 1 141 ? 4.871 -5.284 -21.862 1.00 69.94 141 ASP A N 1
ATOM 1087 C CA . ASP A 1 141 ? 3.602 -4.929 -22.525 1.00 69.94 141 ASP A CA 1
ATOM 1088 C C . ASP A 1 141 ? 2.890 -6.110 -23.214 1.00 69.94 141 ASP A C 1
ATOM 1090 O O . ASP A 1 141 ? 1.698 -6.025 -23.493 1.00 69.94 141 ASP A O 1
ATOM 1094 N N . ILE A 1 142 ? 3.616 -7.200 -23.488 1.00 81.38 142 ILE A N 1
ATOM 1095 C CA . ILE A 1 142 ? 3.077 -8.477 -23.969 1.00 81.38 142 ILE A CA 1
ATOM 1096 C C . ILE A 1 142 ? 3.719 -9.582 -23.131 1.00 81.38 142 ILE A C 1
ATOM 1098 O O . ILE A 1 142 ? 4.788 -10.097 -23.468 1.00 81.38 142 ILE A O 1
ATOM 1102 N N . ALA A 1 143 ? 3.104 -9.874 -21.992 1.00 82.06 143 ALA A N 1
ATOM 1103 C CA . ALA A 1 143 ? 3.621 -10.809 -21.003 1.00 82.06 143 ALA A CA 1
ATOM 1104 C C . ALA A 1 143 ? 3.096 -12.230 -21.251 1.00 82.06 143 ALA A C 1
ATOM 1106 O O . ALA A 1 143 ? 3.841 -13.196 -21.086 1.00 82.06 143 ALA A O 1
ATOM 1107 N N . GLY A 1 144 ? 1.836 -12.364 -21.682 1.00 84.94 144 GLY A N 1
ATOM 1108 C CA . GLY A 1 144 ? 1.173 -13.663 -21.829 1.00 84.94 144 GLY A CA 1
ATOM 1109 C C . GLY A 1 144 ? 0.900 -14.354 -20.490 1.00 84.94 144 GLY A C 1
ATOM 1110 O O . GLY A 1 144 ? 0.659 -15.559 -20.459 1.00 84.94 144 GLY A O 1
ATOM 1111 N N . PHE A 1 145 ? 0.965 -13.600 -19.394 1.00 86.19 145 PHE A N 1
ATOM 1112 C CA . PHE A 1 145 ? 0.677 -14.044 -18.038 1.00 86.19 145 PHE A CA 1
ATOM 1113 C C . PHE A 1 145 ? 0.076 -12.889 -17.239 1.00 86.19 145 PHE A C 1
ATOM 1115 O O . PHE A 1 145 ? 0.174 -11.720 -17.622 1.00 86.19 145 PHE A O 1
ATOM 1122 N N . GLY A 1 146 ? -0.513 -13.213 -16.096 1.00 88.75 146 GLY A N 1
ATOM 1123 C CA . GLY A 1 146 ? -0.974 -12.230 -15.135 1.00 88.75 146 GLY A CA 1
ATOM 1124 C C . GLY A 1 146 ? -0.991 -12.761 -13.720 1.00 88.75 146 GLY A C 1
ATOM 1125 O O . GLY A 1 146 ? -0.510 -13.861 -13.451 1.00 88.75 146 GLY A O 1
ATOM 1126 N N . LEU A 1 147 ? -1.484 -11.931 -12.806 1.00 91.75 147 LEU A N 1
ATOM 1127 C CA . LEU A 1 147 ? -1.698 -12.345 -11.432 1.00 91.75 147 LEU A CA 1
ATOM 1128 C C . LEU A 1 147 ? -2.668 -13.534 -11.426 1.00 91.75 147 LEU A C 1
ATOM 1130 O O . LEU A 1 147 ? -3.713 -13.487 -12.072 1.00 91.75 147 LEU A O 1
ATOM 1134 N N . ALA A 1 148 ? -2.293 -14.600 -10.722 1.00 91.12 148 ALA A N 1
ATOM 1135 C CA . ALA A 1 148 ? -3.098 -15.812 -10.654 1.00 91.12 148 ALA A CA 1
ATOM 1136 C C . ALA A 1 148 ? -4.476 -15.525 -10.036 1.00 91.12 148 ALA A C 1
ATOM 1138 O O . ALA A 1 148 ? -4.557 -14.815 -9.031 1.00 91.12 148 ALA A O 1
ATOM 1139 N N . ALA A 1 149 ? -5.535 -16.121 -10.590 1.00 89.75 149 ALA A N 1
ATOM 1140 C CA . ALA A 1 149 ? -6.927 -15.892 -10.159 1.00 89.75 149 ALA A CA 1
ATOM 1141 C C . ALA A 1 149 ? -7.192 -16.240 -8.680 1.00 89.75 149 ALA A C 1
ATOM 1143 O O . ALA A 1 149 ? -8.128 -15.762 -8.049 1.00 89.75 149 ALA A O 1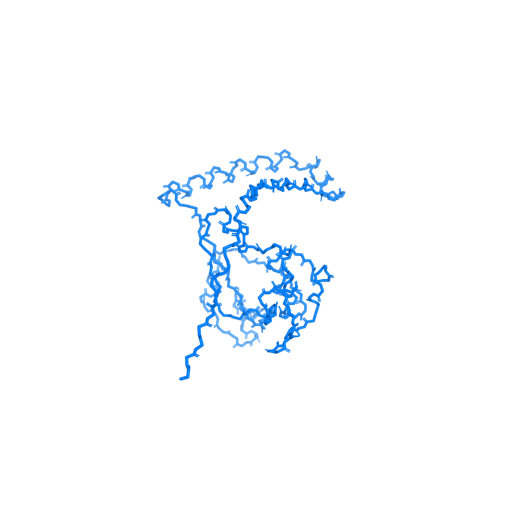
ATOM 1144 N N . GLU A 1 150 ? -6.373 -17.130 -8.126 1.00 90.81 150 GLU A N 1
ATOM 1145 C CA . GLU A 1 150 ? -6.442 -17.597 -6.742 1.00 90.81 150 GLU A CA 1
ATOM 1146 C C . GLU A 1 150 ? -5.821 -16.636 -5.717 1.00 90.81 150 GLU A C 1
ATOM 1148 O O . GLU A 1 150 ? -6.027 -16.805 -4.510 1.00 90.81 150 GLU A O 1
ATOM 1153 N N . GLU A 1 151 ? -5.047 -15.644 -6.164 1.00 93.31 151 GLU A N 1
ATOM 1154 C CA . GLU A 1 151 ? -4.475 -14.633 -5.281 1.00 93.31 151 GLU A CA 1
ATOM 1155 C C . GLU A 1 151 ? -5.533 -13.582 -4.932 1.00 93.31 151 GLU A C 1
ATOM 1157 O O . GLU A 1 151 ? -6.090 -12.917 -5.797 1.00 93.31 151 GLU A O 1
ATOM 1162 N N . VAL A 1 152 ? -5.775 -13.395 -3.634 1.00 94.00 152 VAL A N 1
ATOM 1163 C CA . VAL A 1 152 ? -6.727 -12.395 -3.143 1.00 94.00 152 VAL A CA 1
ATOM 1164 C C . VAL A 1 152 ? -6.038 -11.041 -3.036 1.00 94.00 152 VAL A C 1
ATOM 1166 O O . VAL A 1 152 ? -5.038 -10.885 -2.329 1.00 94.00 152 VAL A O 1
ATOM 1169 N N . THR A 1 153 ? -6.605 -10.046 -3.702 1.00 95.69 153 THR A N 1
ATOM 1170 C CA . THR A 1 153 ? -6.106 -8.677 -3.712 1.00 95.69 153 THR A CA 1
ATOM 1171 C C . THR A 1 153 ? -6.699 -7.826 -2.587 1.00 95.69 153 THR A C 1
ATOM 1173 O O . THR A 1 153 ? -7.826 -8.022 -2.123 1.00 95.69 153 THR A O 1
ATOM 1176 N N . LEU A 1 154 ? -5.969 -6.782 -2.190 1.00 96.12 154 LEU A N 1
ATOM 1177 C CA . LEU A 1 154 ? -6.439 -5.756 -1.263 1.00 96.12 154 LEU A CA 1
ATOM 1178 C C . LEU A 1 154 ? -7.756 -5.129 -1.742 1.00 96.12 154 LEU A C 1
ATOM 1180 O O . LEU A 1 154 ? -8.628 -4.840 -0.928 1.00 96.12 154 LEU A O 1
ATOM 1184 N N . ALA A 1 155 ? -7.924 -4.944 -3.054 1.00 96.12 155 ALA A N 1
ATOM 1185 C CA . ALA A 1 155 ? -9.148 -4.390 -3.621 1.00 96.12 155 ALA A CA 1
ATOM 1186 C C . ALA A 1 155 ? -10.363 -5.304 -3.386 1.00 96.12 155 ALA A C 1
ATOM 1188 O O . ALA A 1 155 ? -11.435 -4.806 -3.043 1.00 96.12 155 ALA A O 1
ATOM 1189 N N . GLU A 1 156 ? -10.210 -6.622 -3.502 1.00 96.06 156 GLU A N 1
ATOM 1190 C CA . GLU A 1 156 ? -11.294 -7.572 -3.224 1.00 96.06 156 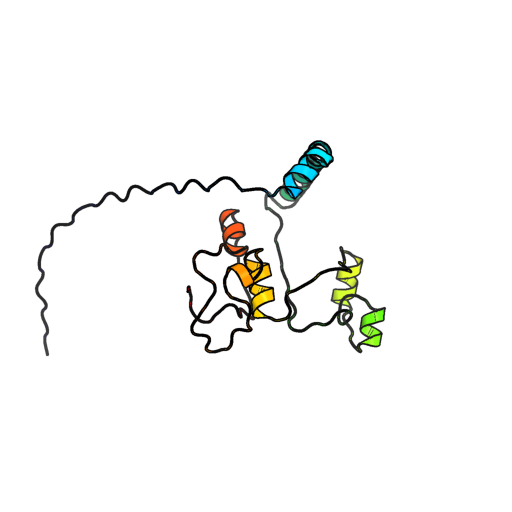GLU A CA 1
ATOM 1191 C C . GLU A 1 156 ? -11.660 -7.593 -1.741 1.00 96.06 156 GLU A C 1
ATOM 1193 O O . GLU A 1 156 ? -12.843 -7.531 -1.404 1.00 96.06 156 GLU A O 1
ATOM 1198 N N . ILE A 1 157 ? -10.663 -7.584 -0.850 1.00 96.12 157 ILE A N 1
ATOM 1199 C CA . ILE A 1 157 ? -10.887 -7.507 0.604 1.00 96.12 157 ILE A CA 1
ATOM 1200 C C . ILE A 1 157 ? -11.645 -6.220 0.957 1.00 96.12 157 ILE A C 1
ATOM 1202 O O . ILE A 1 157 ? -12.626 -6.241 1.701 1.00 96.12 157 ILE A O 1
ATOM 1206 N N . MET A 1 158 ? -11.224 -5.091 0.386 1.00 96.69 158 MET A N 1
ATOM 1207 C CA . MET A 1 158 ? -11.874 -3.798 0.593 1.00 96.69 158 MET A CA 1
ATOM 1208 C C . MET A 1 158 ? -13.304 -3.788 0.037 1.00 96.69 158 MET A C 1
ATOM 1210 O O . MET A 1 158 ? -14.220 -3.302 0.704 1.00 96.69 158 MET A O 1
ATOM 1214 N N . SER A 1 159 ? -13.521 -4.364 -1.147 1.00 96.81 159 SER A N 1
ATOM 1215 C CA . SER A 1 159 ? -14.851 -4.478 -1.751 1.00 96.81 159 SER A CA 1
ATOM 1216 C C . SER A 1 159 ? -15.801 -5.313 -0.887 1.00 96.81 159 SER A C 1
ATOM 1218 O O . SER A 1 159 ? -16.922 -4.879 -0.617 1.00 96.81 159 SER A O 1
ATOM 1220 N N . GLN A 1 160 ? -15.334 -6.445 -0.350 1.00 96.12 160 GLN A N 1
ATOM 1221 C CA . GLN A 1 160 ? -16.096 -7.267 0.599 1.00 96.12 160 GLN A CA 1
ATOM 1222 C C . GLN A 1 160 ? -16.449 -6.505 1.886 1.00 96.12 160 GLN A C 1
ATOM 1224 O O . GLN A 1 160 ? -17.526 -6.706 2.447 1.00 96.12 160 GLN A O 1
ATOM 1229 N N . ALA A 1 161 ? -15.587 -5.585 2.329 1.00 94.56 161 ALA A N 1
ATOM 1230 C CA . ALA A 1 161 ? -15.850 -4.691 3.458 1.00 94.56 161 ALA A CA 1
ATOM 1231 C C . ALA A 1 161 ? -16.803 -3.517 3.123 1.00 94.56 161 ALA A C 1
ATOM 1233 O O . ALA A 1 161 ? -17.066 -2.674 3.983 1.00 94.56 161 ALA A O 1
ATOM 1234 N N . GLY A 1 162 ? -17.337 -3.454 1.898 1.00 95.75 162 GLY A N 1
ATOM 1235 C CA . GLY A 1 162 ? -18.309 -2.451 1.455 1.00 95.75 162 GLY A CA 1
ATOM 1236 C C . GLY A 1 162 ? -17.695 -1.191 0.841 1.00 95.75 162 GLY A C 1
ATOM 1237 O O . GLY A 1 162 ? -18.397 -0.191 0.677 1.00 95.75 162 GLY A O 1
ATOM 1238 N N . TYR A 1 163 ? -16.403 -1.210 0.505 1.00 97.38 163 TYR A N 1
ATOM 1239 C CA . TYR A 1 163 ? -15.750 -0.095 -0.176 1.00 97.38 163 TYR A CA 1
ATOM 1240 C C . TYR A 1 163 ? -15.954 -0.140 -1.690 1.00 97.38 163 TYR A C 1
ATOM 1242 O O . TYR A 1 163 ? -15.862 -1.189 -2.323 1.00 97.38 163 TYR A O 1
ATOM 1250 N N . ALA A 1 164 ? -16.148 1.034 -2.290 1.00 97.38 164 ALA A N 1
ATOM 1251 C CA . ALA A 1 164 ? -15.951 1.204 -3.723 1.00 97.38 164 ALA A CA 1
ATOM 1252 C C . ALA A 1 164 ? -14.445 1.262 -4.013 1.00 97.38 164 ALA A C 1
ATOM 1254 O O . ALA A 1 164 ? -13.731 2.069 -3.413 1.00 97.38 164 ALA A O 1
ATOM 1255 N N . THR A 1 165 ? -13.968 0.421 -4.926 1.00 97.88 165 THR A N 1
ATOM 1256 C CA . THR A 1 165 ? -12.553 0.337 -5.298 1.00 97.88 165 THR A CA 1
ATOM 1257 C C . THR A 1 165 ? -12.336 0.852 -6.716 1.00 97.88 165 THR A C 1
ATOM 1259 O O . THR A 1 165 ? -13.180 0.699 -7.597 1.00 97.88 165 THR A O 1
ATOM 1262 N N . THR A 1 166 ? -11.211 1.529 -6.931 1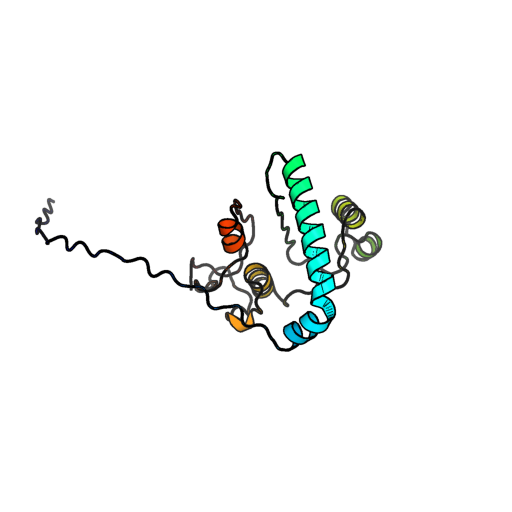.00 97.00 166 THR A N 1
ATOM 1263 C CA . THR A 1 166 ? -10.799 2.028 -8.244 1.00 97.00 166 THR A CA 1
ATOM 1264 C C . THR A 1 166 ? -9.280 2.051 -8.327 1.00 97.00 166 THR A C 1
ATOM 1266 O O . THR A 1 166 ? -8.608 2.339 -7.335 1.00 97.00 166 THR A O 1
ATOM 1269 N N . HIS A 1 167 ? -8.747 1.750 -9.509 1.00 95.81 167 HIS A N 1
ATOM 1270 C CA . HIS A 1 167 ? -7.323 1.828 -9.821 1.00 95.81 167 HIS A CA 1
ATOM 1271 C C . HIS A 1 167 ? -7.127 2.786 -10.988 1.00 95.81 167 HIS A C 1
ATOM 1273 O O . HIS A 1 167 ? -7.815 2.689 -12.002 1.00 95.81 167 HIS A O 1
ATOM 1279 N N . ILE A 1 168 ? -6.172 3.704 -10.858 1.00 96.94 168 ILE A N 1
ATOM 1280 C CA . ILE A 1 168 ? -5.855 4.682 -11.898 1.00 96.94 168 ILE A CA 1
ATOM 1281 C C . ILE A 1 168 ? -4.352 4.651 -12.151 1.00 96.94 168 ILE A C 1
ATOM 1283 O O . ILE A 1 168 ? -3.553 4.848 -11.237 1.00 96.94 168 ILE A O 1
ATOM 1287 N N . GLY A 1 169 ? -3.973 4.443 -13.411 1.00 95.00 169 GLY A N 1
ATOM 1288 C CA . GLY A 1 169 ? -2.581 4.430 -13.851 1.00 95.00 169 GLY A CA 1
ATOM 1289 C C . GLY A 1 169 ? -2.037 3.021 -14.074 1.00 95.00 169 GLY A C 1
ATOM 1290 O O . GLY A 1 169 ? -2.757 2.108 -14.469 1.00 95.00 169 GLY A O 1
ATOM 1291 N N . LYS A 1 170 ? -0.731 2.860 -13.865 1.00 93.62 170 LYS A N 1
ATOM 1292 C CA . LYS A 1 170 ? 0.026 1.656 -14.228 1.00 93.62 170 LYS A CA 1
ATOM 1293 C C . LYS A 1 170 ? -0.424 0.427 -13.426 1.00 93.62 170 LYS A C 1
ATOM 1295 O O . LYS A 1 170 ? -0.472 0.494 -12.198 1.00 93.62 170 LYS A O 1
ATOM 1300 N N . TRP A 1 171 ? -0.717 -0.679 -14.116 1.00 91.94 171 TRP A N 1
ATOM 1301 C CA . TRP A 1 171 ? -1.070 -1.974 -13.514 1.00 91.94 171 TRP A CA 1
ATOM 1302 C C . TRP A 1 171 ? 0.171 -2.843 -13.282 1.00 91.94 171 TRP A C 1
ATOM 1304 O O . TRP A 1 171 ? 0.627 -2.967 -12.152 1.00 91.94 171 TRP A O 1
ATOM 1314 N N . HIS A 1 172 ? 0.786 -3.332 -14.366 1.00 92.56 172 HIS A N 1
ATOM 1315 C CA . HIS A 1 172 ? 2.088 -4.021 -14.395 1.00 92.56 172 HIS A CA 1
ATOM 1316 C C . HIS A 1 172 ? 2.171 -5.344 -13.611 1.00 92.56 172 HIS A C 1
ATOM 1318 O O . HIS A 1 172 ? 3.246 -5.724 -13.147 1.00 92.56 172 HIS A O 1
ATOM 1324 N N . MET A 1 173 ? 1.047 -6.055 -13.499 1.00 92.31 173 MET A N 1
ATOM 1325 C CA . MET A 1 173 ? 0.949 -7.406 -12.922 1.00 92.31 173 MET A CA 1
ATOM 1326 C C . MET A 1 173 ? 0.387 -8.418 -13.933 1.00 92.31 173 MET A C 1
ATOM 1328 O O . MET A 1 173 ? -0.291 -9.364 -13.550 1.00 92.31 173 MET A O 1
ATOM 1332 N N . GLY A 1 174 ? 0.644 -8.188 -15.223 1.00 88.75 174 GLY A N 1
ATOM 1333 C CA . GLY A 1 174 ? 0.121 -8.987 -16.330 1.00 88.75 174 GLY A CA 1
ATOM 1334 C C . GLY A 1 174 ? -0.699 -8.204 -17.340 1.00 88.75 174 GLY A C 1
ATOM 1335 O O . GLY A 1 174 ? -1.072 -7.054 -17.089 1.00 88.75 174 GLY A O 1
ATOM 1336 N N . ASP A 1 175 ? -0.965 -8.855 -18.467 1.00 85.38 175 ASP A N 1
ATOM 1337 C CA . ASP A 1 175 ? -1.755 -8.355 -19.597 1.00 85.38 175 ASP A CA 1
ATOM 1338 C C . ASP A 1 175 ? -2.996 -9.212 -19.911 1.00 85.38 175 ASP A C 1
ATOM 1340 O O . 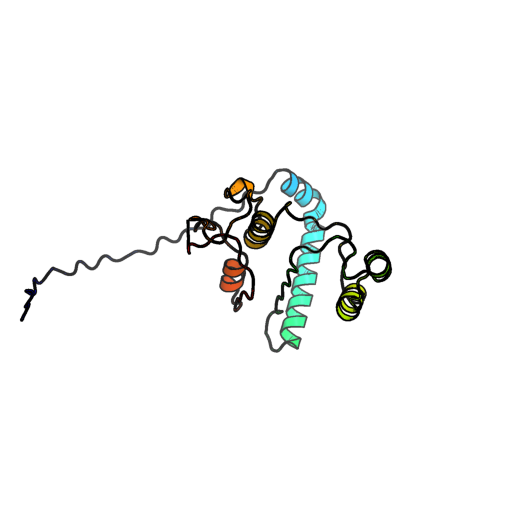ASP A 1 175 ? -3.813 -8.822 -20.747 1.00 85.38 175 ASP A O 1
ATOM 1344 N N . ILE A 1 176 ? -3.171 -10.339 -19.217 1.00 85.25 176 ILE A N 1
ATOM 1345 C CA . ILE A 1 176 ? -4.387 -11.161 -19.244 1.00 85.25 176 ILE A CA 1
ATOM 1346 C C . ILE A 1 176 ? -5.176 -10.995 -17.942 1.00 85.25 176 ILE A C 1
ATOM 1348 O O . ILE A 1 176 ? -4.600 -10.666 -16.906 1.00 85.25 176 ILE A O 1
ATOM 1352 N N . GLU A 1 177 ? -6.496 -11.194 -18.017 1.00 71.94 177 GLU A N 1
ATOM 1353 C CA . GLU A 1 177 ? -7.426 -10.981 -16.897 1.00 71.94 177 GLU A CA 1
ATOM 1354 C C . GLU A 1 177 ? -7.069 -11.860 -15.692 1.00 71.94 177 GLU A C 1
ATOM 1356 O O . GLU A 1 177 ? -7.005 -11.361 -14.572 1.00 71.94 177 GLU A O 1
ATOM 1361 N N . GLU A 1 178 ? -6.747 -13.130 -15.946 1.00 66.31 178 GLU A N 1
ATOM 1362 C CA . GLU A 1 178 ? -6.421 -14.149 -14.949 1.00 66.31 178 GLU A CA 1
ATOM 1363 C C . GLU A 1 178 ? -5.468 -15.183 -15.578 1.00 66.31 178 GLU A C 1
ATOM 1365 O O . GLU A 1 178 ? -5.642 -15.549 -16.747 1.00 66.31 178 GLU A O 1
ATOM 1370 N N . ALA A 1 179 ? -4.456 -15.631 -14.826 1.00 54.12 179 ALA A N 1
ATOM 1371 C CA . ALA A 1 179 ? -3.540 -16.715 -15.212 1.00 54.12 179 ALA A CA 1
ATOM 1372 C C . ALA A 1 179 ? -3.797 -17.997 -14.414 1.00 54.12 179 ALA A C 1
ATOM 1374 O O . ALA A 1 179 ? -4.145 -17.876 -13.214 1.00 54.12 179 ALA A O 1
#